Protein AF-V5G809-F1 (afdb_monomer_lite)

Secondary structure (DSSP, 8-state):
-HHHHHHHHHHHHHHHHHHH-TT--HHHHHHHHHHHTT-EESS-TT-HHHHHHHHHHHHHHHHHHHHH-S----SPPSS-----TTTEE--TT-------S-TTTS----HHHHHHHHHHHHGGG-PPPPPP-PPP------PPPPPPP-------------PPPPPPPPPP--

Structure (mmCIF, N/CA/C/O backbone):
data_AF-V5G809-F1
#
_entry.id   AF-V5G809-F1
#
loop_
_atom_site.group_PDB
_atom_site.id
_atom_site.type_symbol
_atom_site.label_atom_id
_atom_site.label_alt_id
_atom_site.label_comp_id
_atom_site.label_asym_id
_atom_site.label_entity_id
_atom_site.label_seq_id
_atom_site.pdbx_PDB_ins_code
_atom_site.Cartn_x
_atom_site.Cartn_y
_atom_site.Cartn_z
_atom_site.occupancy
_atom_site.B_iso_or_equiv
_atom_site.auth_seq_id
_atom_site.auth_comp_id
_atom_site.auth_asym_id
_atom_site.auth_atom_id
_atom_site.pdbx_PDB_model_num
ATOM 1 N N . GLN A 1 1 ? -8.262 -16.517 -0.502 1.00 73.44 1 GLN A N 1
ATOM 2 C CA . GLN A 1 1 ? -7.790 -16.926 0.842 1.00 73.44 1 GLN A CA 1
ATOM 3 C C . GLN A 1 1 ? -6.455 -16.277 1.219 1.00 73.44 1 GLN A C 1
ATOM 5 O O . GLN A 1 1 ? -6.353 -15.780 2.333 1.00 73.44 1 GLN A O 1
ATOM 10 N N . GLU A 1 2 ? -5.450 -16.225 0.334 1.00 89.88 2 GLU A N 1
ATOM 11 C CA . GLU A 1 2 ? -4.134 -15.640 0.668 1.00 89.88 2 GLU A CA 1
ATOM 12 C C . GLU A 1 2 ? -4.178 -14.142 0.996 1.00 89.88 2 GLU A C 1
ATOM 14 O O . GLU A 1 2 ? -3.686 -13.741 2.046 1.00 89.88 2 GLU A O 1
ATOM 19 N N . LEU A 1 3 ? -4.851 -13.320 0.180 1.00 91.38 3 LEU A N 1
ATOM 20 C CA . LEU A 1 3 ? -5.014 -11.884 0.465 1.00 91.38 3 LEU A CA 1
ATOM 21 C C . LEU A 1 3 ? -5.744 -11.620 1.792 1.00 91.38 3 LEU A C 1
ATOM 23 O O . LEU A 1 3 ? -5.458 -10.641 2.474 1.00 91.38 3 LEU A O 1
ATOM 27 N N . THR A 1 4 ? -6.656 -12.507 2.198 1.00 92.56 4 THR A N 1
ATOM 28 C CA . THR A 1 4 ? -7.332 -12.422 3.501 1.00 92.56 4 THR A CA 1
ATOM 29 C C . THR A 1 4 ? -6.348 -12.636 4.650 1.00 92.56 4 THR A C 1
ATOM 31 O O . THR A 1 4 ? -6.369 -11.872 5.611 1.00 92.56 4 THR A O 1
ATOM 34 N N . LYS A 1 5 ? -5.452 -13.627 4.531 1.00 95.94 5 LYS A N 1
ATOM 35 C CA . LYS A 1 5 ? -4.372 -13.852 5.503 1.00 95.94 5 LYS A CA 1
ATOM 36 C C . LYS A 1 5 ? -3.404 -12.670 5.523 1.00 95.94 5 LYS A C 1
ATOM 38 O O . LYS A 1 5 ? -3.110 -12.146 6.589 1.00 95.94 5 LYS A O 1
ATOM 43 N N . ALA A 1 6 ? -2.989 -12.179 4.354 1.00 96.25 6 ALA A N 1
ATOM 44 C CA . ALA A 1 6 ? -2.121 -11.008 4.247 1.00 96.25 6 ALA A CA 1
ATOM 45 C C . ALA A 1 6 ? -2.742 -9.766 4.908 1.00 96.25 6 ALA A C 1
ATOM 47 O O . ALA A 1 6 ? -2.070 -9.069 5.660 1.00 96.25 6 ALA A O 1
ATOM 48 N N . LYS A 1 7 ? -4.046 -9.530 4.707 1.00 94.56 7 LYS A N 1
ATOM 49 C CA . LYS A 1 7 ? -4.794 -8.459 5.379 1.00 94.56 7 LYS A CA 1
ATOM 50 C C . LYS A 1 7 ? -4.749 -8.593 6.905 1.00 94.56 7 LYS A C 1
ATOM 52 O O . LYS A 1 7 ? -4.574 -7.590 7.588 1.00 94.56 7 LYS A O 1
ATOM 57 N N . GLN A 1 8 ? -4.903 -9.807 7.436 1.00 95.81 8 GLN A N 1
ATOM 58 C CA . GLN A 1 8 ? -4.805 -10.066 8.877 1.00 95.81 8 GLN A CA 1
ATOM 59 C C . GLN A 1 8 ? -3.388 -9.804 9.401 1.00 95.81 8 GLN A C 1
ATOM 61 O O . GLN A 1 8 ? -3.242 -9.115 10.404 1.00 95.81 8 GLN A O 1
ATOM 66 N N . CYS A 1 9 ? -2.354 -10.280 8.703 1.00 97.31 9 CYS A N 1
ATOM 67 C CA . CYS A 1 9 ? -0.957 -10.039 9.073 1.00 97.31 9 CYS A CA 1
ATOM 68 C C . CYS A 1 9 ? -0.593 -8.548 9.035 1.00 97.31 9 CYS A C 1
ATOM 70 O O . CYS A 1 9 ? 0.027 -8.043 9.966 1.00 97.31 9 CYS A O 1
ATOM 72 N N . LEU A 1 10 ? -1.012 -7.829 7.989 1.00 96.25 10 LEU A N 1
ATOM 73 C CA . LEU A 1 10 ? -0.812 -6.383 7.886 1.00 96.25 10 LEU A CA 1
ATOM 74 C C . LEU A 1 10 ? -1.496 -5.655 9.042 1.00 96.25 10 LEU A C 1
ATOM 76 O O . LEU A 1 10 ? -0.874 -4.811 9.683 1.00 96.25 10 LEU A O 1
ATOM 80 N N . TRP A 1 11 ? -2.755 -5.993 9.336 1.00 95.19 11 TRP A N 1
ATOM 81 C CA . TRP A 1 11 ? -3.470 -5.361 10.442 1.00 95.19 11 TRP A CA 1
ATOM 82 C C . TRP A 1 11 ? -2.834 -5.671 11.793 1.00 95.19 11 TRP A C 1
ATOM 84 O O . TRP A 1 11 ? -2.717 -4.770 12.608 1.00 95.19 11 TRP A O 1
ATOM 94 N N . PHE A 1 12 ? -2.354 -6.893 12.014 1.00 96.75 12 PHE A N 1
ATOM 95 C CA . PHE A 1 12 ? -1.672 -7.262 13.253 1.00 96.75 12 PHE A CA 1
ATOM 96 C C . PHE A 1 12 ? -0.466 -6.354 13.559 1.00 96.75 12 PHE A C 1
ATOM 98 O O . PHE A 1 12 ? -0.245 -5.989 14.710 1.00 96.75 12 PHE A O 1
ATOM 105 N N . ILE A 1 13 ? 0.281 -5.941 12.529 1.00 94.31 13 ILE A N 1
ATOM 106 C CA . ILE A 1 13 ? 1.407 -5.005 12.670 1.00 94.31 13 ILE A CA 1
ATOM 107 C C . ILE A 1 13 ? 0.912 -3.556 12.794 1.00 94.31 13 ILE A C 1
ATOM 109 O O . ILE A 1 13 ? 1.415 -2.796 13.619 1.00 94.31 13 ILE A O 1
ATOM 113 N N . LEU A 1 14 ? -0.069 -3.160 11.976 1.00 93.75 14 LEU A N 1
ATOM 114 C CA . LEU A 1 14 ? -0.567 -1.782 11.924 1.00 93.75 14 LEU A CA 1
ATOM 115 C C . LEU A 1 14 ? -1.403 -1.391 13.146 1.00 93.75 14 LEU A C 1
ATOM 117 O O . LEU A 1 14 ? -1.376 -0.235 13.547 1.00 93.75 14 LEU A O 1
ATOM 121 N N . GLU A 1 15 ? -2.146 -2.317 13.744 1.00 94.31 15 GLU A N 1
ATOM 122 C CA . GLU A 1 15 ? -3.077 -2.048 14.838 1.00 94.31 15 GLU A CA 1
ATOM 123 C C . GLU A 1 15 ? -2.436 -1.326 16.029 1.00 94.31 15 GLU A C 1
ATOM 125 O O . GLU A 1 15 ? -2.942 -0.262 16.391 1.00 94.31 15 GLU A O 1
ATOM 130 N N . PRO A 1 16 ? -1.335 -1.807 16.641 1.00 93.38 16 PRO A N 1
ATOM 131 C CA . PRO A 1 16 ? -0.708 -1.086 17.745 1.00 93.38 16 PRO A CA 1
ATOM 132 C C . PRO A 1 16 ? -0.172 0.286 17.318 1.00 93.38 16 PRO A C 1
ATOM 134 O O . PRO A 1 16 ? -0.232 1.223 18.110 1.00 93.38 16 PRO A O 1
ATOM 137 N N . LEU A 1 17 ? 0.290 0.429 16.070 1.00 90.69 17 LEU A N 1
ATOM 138 C CA . LEU A 1 17 ? 0.750 1.713 15.539 1.00 90.69 17 LEU A CA 1
ATOM 139 C C . LEU A 1 17 ? -0.417 2.696 15.433 1.00 90.69 17 LEU A C 1
ATOM 141 O O . LEU A 1 17 ? -0.319 3.808 15.921 1.00 90.69 17 LEU A O 1
ATOM 145 N N . VAL A 1 18 ? -1.538 2.274 14.851 1.00 90.62 18 VAL A N 1
ATOM 146 C CA . VAL A 1 18 ? -2.708 3.131 14.608 1.00 90.62 18 VAL A CA 1
ATOM 147 C C . VAL A 1 18 ? -3.476 3.445 15.893 1.00 90.62 18 VAL A C 1
ATOM 149 O O . VAL A 1 18 ? -4.015 4.539 16.029 1.00 90.62 18 VAL A O 1
ATOM 152 N N . THR A 1 19 ? -3.586 2.486 16.815 1.00 87.94 19 THR A N 1
ATOM 153 C CA . THR A 1 19 ? -4.521 2.580 17.953 1.00 87.94 19 THR A CA 1
ATOM 154 C C . THR A 1 19 ? -3.871 2.960 19.276 1.00 87.94 19 THR A C 1
ATOM 156 O O . THR A 1 19 ? -4.581 3.400 20.176 1.00 87.94 19 THR A O 1
ATOM 159 N N . LYS A 1 20 ? -2.553 2.777 19.423 1.00 84.06 20 LYS A N 1
ATOM 160 C CA . LYS A 1 20 ? -1.849 2.968 20.704 1.00 84.06 20 LYS A CA 1
ATOM 161 C C . LYS A 1 20 ? -0.694 3.964 20.632 1.00 84.06 20 LYS A C 1
ATOM 163 O O . LYS A 1 20 ? -0.077 4.220 21.659 1.00 84.06 20 LYS A O 1
ATOM 168 N N . SER A 1 21 ? -0.357 4.475 19.447 1.00 80.06 21 SER A N 1
ATOM 169 C CA . SER A 1 21 ? 0.759 5.404 19.282 1.00 80.06 21 SER A CA 1
ATOM 170 C C . SER A 1 21 ? 0.264 6.836 19.135 1.00 80.06 21 SER A C 1
ATOM 172 O O . SER A 1 21 ? -0.357 7.179 18.132 1.00 80.06 21 SER A O 1
ATOM 174 N N . ASP A 1 22 ? 0.639 7.693 20.082 1.00 81.75 22 ASP A N 1
ATOM 175 C CA . ASP A 1 22 ? 0.421 9.143 19.981 1.00 81.75 22 ASP A CA 1
ATOM 176 C C . ASP A 1 22 ? 1.251 9.784 18.853 1.00 81.75 22 ASP A C 1
ATOM 178 O O . ASP A 1 22 ? 0.979 10.901 18.421 1.00 81.75 22 ASP A O 1
ATOM 182 N N . TYR A 1 23 ? 2.254 9.059 18.348 1.00 82.44 23 TYR A N 1
ATOM 183 C CA . TYR A 1 23 ? 3.116 9.471 17.238 1.00 82.44 23 TYR A CA 1
ATOM 184 C C . TYR A 1 23 ? 2.622 8.973 15.876 1.00 82.44 23 TYR A C 1
ATOM 186 O O . TYR A 1 23 ? 3.300 9.152 14.861 1.00 82.44 23 TYR A O 1
ATOM 194 N N . PHE A 1 24 ? 1.465 8.313 15.825 1.00 89.06 24 PHE A N 1
ATOM 195 C CA . PHE A 1 24 ? 0.887 7.886 14.563 1.00 89.06 24 PHE A CA 1
ATOM 196 C C . PHE A 1 24 ? 0.472 9.092 13.714 1.00 89.06 24 PHE A C 1
ATOM 198 O O . PHE A 1 24 ? -0.384 9.881 14.102 1.00 89.06 24 PHE A O 1
ATOM 205 N N . SER A 1 25 ? 1.031 9.186 12.506 1.00 89.81 25 SER A N 1
ATOM 206 C CA . SER A 1 25 ? 0.644 10.184 11.508 1.00 89.81 25 SER A CA 1
ATOM 207 C C . SER A 1 25 ? 0.007 9.501 10.303 1.00 89.81 25 SER A C 1
ATOM 209 O O . SER A 1 25 ? 0.676 8.807 9.533 1.00 89.81 25 SER A O 1
ATOM 211 N N . TYR A 1 26 ? -1.293 9.723 10.109 1.00 91.06 26 TYR A N 1
ATOM 212 C CA . TYR A 1 26 ? -2.011 9.185 8.955 1.00 91.06 26 TYR A CA 1
ATOM 213 C C . TYR A 1 26 ? -1.393 9.671 7.636 1.00 91.06 26 TYR A C 1
ATOM 215 O O . TYR A 1 26 ? -1.159 8.865 6.734 1.00 91.06 26 TYR A O 1
ATOM 223 N N . GLY A 1 27 ? -1.084 10.970 7.534 1.00 89.50 27 GLY A N 1
ATOM 224 C CA . GLY A 1 27 ? -0.462 11.576 6.355 1.00 89.50 27 GLY A CA 1
ATOM 225 C C . GLY A 1 27 ? 0.878 10.938 5.978 1.00 89.50 27 GLY A C 1
ATOM 226 O O . GLY A 1 27 ? 1.108 10.656 4.797 1.00 89.50 27 GLY A O 1
ATOM 227 N N . PHE A 1 28 ? 1.718 10.628 6.973 1.00 91.19 28 PHE A N 1
ATOM 228 C CA . PHE A 1 28 ? 2.993 9.937 6.765 1.00 91.19 28 PHE A CA 1
ATOM 229 C C . PHE A 1 28 ? 2.791 8.545 6.155 1.00 91.19 28 PHE A C 1
ATOM 231 O O . PHE A 1 28 ? 3.300 8.271 5.068 1.00 91.19 28 PHE A O 1
ATOM 238 N N . TYR A 1 29 ? 2.009 7.675 6.807 1.00 92.56 29 TYR A N 1
ATOM 239 C CA . TYR A 1 29 ? 1.803 6.301 6.329 1.00 92.56 29 TYR A CA 1
ATOM 240 C C . TYR A 1 29 ? 1.092 6.264 4.981 1.00 92.56 29 TYR A C 1
ATOM 242 O O . TYR A 1 29 ? 1.445 5.463 4.115 1.00 92.56 29 TYR A O 1
ATOM 250 N N . LYS A 1 30 ? 0.123 7.159 4.771 1.00 91.69 30 LYS A N 1
ATOM 251 C CA . LYS A 1 30 ? -0.563 7.289 3.491 1.00 91.69 30 LYS A CA 1
ATOM 252 C C . LYS A 1 30 ? 0.424 7.627 2.371 1.00 91.69 30 LYS A C 1
ATOM 254 O O . LYS A 1 30 ? 0.438 6.939 1.354 1.00 91.69 30 LYS A O 1
ATOM 259 N N . THR A 1 31 ? 1.256 8.650 2.563 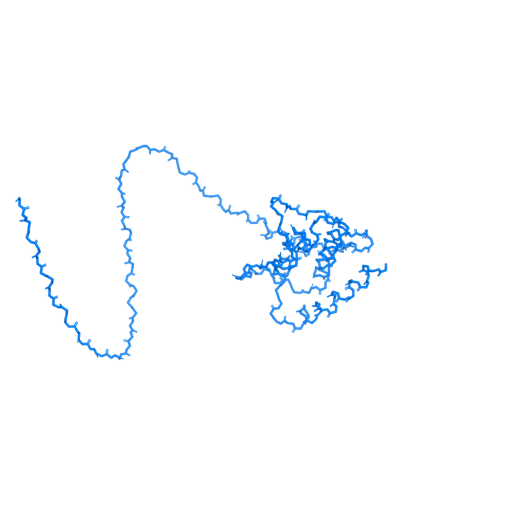1.00 91.94 31 THR A N 1
ATOM 260 C CA . THR A 1 31 ? 2.260 9.070 1.571 1.00 91.94 31 THR A CA 1
ATOM 261 C C . THR A 1 31 ? 3.294 7.975 1.328 1.00 91.94 31 THR A C 1
ATOM 263 O O . THR A 1 31 ? 3.644 7.701 0.181 1.00 91.94 31 THR A O 1
ATOM 266 N N . LEU A 1 32 ? 3.737 7.299 2.391 1.00 94.25 32 LEU A N 1
ATOM 267 C CA . LEU A 1 32 ? 4.675 6.185 2.304 1.00 94.25 32 LEU A CA 1
ATOM 268 C C . LEU A 1 32 ? 4.123 5.060 1.417 1.00 94.25 32 LEU A C 1
ATOM 270 O O . LEU A 1 32 ? 4.788 4.654 0.466 1.00 94.25 32 LEU A O 1
ATOM 274 N N . ILE A 1 33 ? 2.893 4.603 1.676 1.00 95.50 33 ILE A N 1
ATOM 275 C CA . ILE A 1 33 ? 2.254 3.524 0.909 1.00 95.50 33 ILE A CA 1
ATOM 276 C C . ILE A 1 33 ? 1.997 3.953 -0.545 1.00 95.50 33 ILE A C 1
ATOM 278 O O . ILE A 1 33 ? 2.274 3.183 -1.467 1.00 95.50 33 ILE A O 1
ATOM 282 N N . GLU A 1 34 ? 1.523 5.186 -0.774 1.00 93.00 34 GLU A N 1
ATOM 283 C CA . GLU A 1 34 ? 1.329 5.735 -2.127 1.00 93.00 34 GLU A CA 1
ATOM 284 C C . GLU A 1 34 ? 2.645 5.737 -2.921 1.00 93.00 34 GLU A C 1
ATOM 286 O O . GLU A 1 34 ? 2.667 5.344 -4.087 1.00 93.00 34 GLU A O 1
ATOM 291 N N . ARG A 1 35 ? 3.763 6.111 -2.287 1.00 94.62 35 ARG A N 1
ATOM 292 C CA . ARG A 1 35 ? 5.086 6.085 -2.922 1.00 94.62 35 ARG A CA 1
ATOM 293 C C . ARG A 1 35 ? 5.578 4.665 -3.173 1.00 94.62 35 ARG A C 1
ATOM 295 O O . ARG A 1 35 ? 6.046 4.398 -4.278 1.00 94.62 35 ARG A O 1
ATOM 302 N N . MET A 1 36 ? 5.446 3.748 -2.211 1.00 97.12 36 MET A N 1
ATOM 303 C CA . MET A 1 36 ? 5.818 2.333 -2.385 1.00 97.12 36 MET A CA 1
ATOM 304 C C . MET A 1 36 ? 5.115 1.709 -3.596 1.00 97.12 36 MET A C 1
ATOM 306 O O . MET A 1 36 ? 5.739 0.980 -4.360 1.00 97.12 36 MET A O 1
ATOM 310 N N . LYS A 1 37 ? 3.845 2.057 -3.838 1.00 97.06 37 LYS A N 1
ATOM 311 C CA . LYS A 1 37 ? 3.062 1.537 -4.971 1.00 97.06 37 LYS A CA 1
ATOM 312 C C . LYS A 1 37 ? 3.596 1.953 -6.353 1.00 97.06 37 LYS A C 1
ATOM 314 O O . LYS A 1 37 ? 3.298 1.293 -7.349 1.00 97.06 37 LYS A O 1
ATOM 319 N N . ASN A 1 38 ? 4.409 3.008 -6.426 1.00 96.94 38 ASN A N 1
ATOM 320 C CA . ASN A 1 38 ? 5.090 3.427 -7.656 1.00 96.94 38 ASN A CA 1
ATOM 321 C C . ASN A 1 38 ? 6.410 2.676 -7.904 1.00 96.94 38 ASN A C 1
ATOM 323 O O . ASN A 1 38 ? 7.098 2.958 -8.879 1.00 96.94 38 ASN A O 1
ATOM 327 N N . HIS A 1 39 ? 6.780 1.714 -7.060 1.00 97.88 39 HIS A N 1
ATOM 328 C CA . HIS A 1 39 ? 8.015 0.943 -7.197 1.00 97.88 39 HIS A CA 1
ATOM 329 C C . HIS A 1 39 ? 7.733 -0.485 -7.671 1.00 97.88 39 HIS A C 1
ATOM 331 O O . HIS A 1 39 ? 6.604 -0.977 -7.587 1.00 97.88 39 HIS A O 1
ATOM 337 N N . LYS A 1 40 ? 8.784 -1.140 -8.156 1.00 98.25 40 LYS A N 1
ATOM 338 C CA . LYS A 1 40 ? 8.840 -2.584 -8.395 1.00 98.25 40 LYS A CA 1
ATOM 339 C C . LYS A 1 40 ? 9.552 -3.285 -7.243 1.00 98.25 40 LYS A C 1
ATOM 341 O O . LYS A 1 40 ? 10.200 -2.633 -6.424 1.00 98.25 40 LYS A O 1
ATOM 346 N N . ASP A 1 41 ? 9.463 -4.607 -7.196 1.00 98.38 41 ASP A N 1
ATOM 347 C CA . ASP A 1 41 ? 10.324 -5.416 -6.332 1.00 98.38 41 ASP A CA 1
ATOM 348 C C . ASP A 1 41 ? 11.804 -5.181 -6.683 1.00 98.38 41 ASP A C 1
ATOM 350 O O . ASP A 1 41 ? 12.169 -5.152 -7.859 1.00 98.38 41 ASP A O 1
ATOM 354 N N . ALA A 1 42 ? 12.659 -4.966 -5.679 1.00 98.12 42 ALA A N 1
ATOM 355 C CA . ALA A 1 42 ? 14.082 -4.701 -5.920 1.00 98.12 42 ALA A CA 1
ATOM 356 C C . ALA A 1 42 ? 14.875 -5.935 -6.366 1.00 98.12 42 ALA A C 1
ATOM 358 O O . ALA A 1 42 ? 15.877 -5.791 -7.062 1.00 98.12 42 ALA A O 1
ATOM 359 N N . VAL A 1 43 ? 14.451 -7.136 -5.968 1.00 97.69 43 VAL A N 1
ATOM 360 C CA . VAL A 1 43 ? 15.180 -8.382 -6.243 1.00 97.69 43 VAL A CA 1
ATOM 361 C C . VAL A 1 43 ? 14.784 -8.946 -7.606 1.00 97.69 43 VAL A C 1
ATOM 363 O O . VAL A 1 43 ? 15.623 -9.475 -8.331 1.00 97.69 43 VAL A O 1
ATOM 366 N N . ARG A 1 44 ? 13.500 -8.843 -7.960 1.00 97.62 44 ARG A N 1
ATOM 367 C CA . ARG A 1 44 ? 12.909 -9.350 -9.204 1.00 97.62 44 ARG A CA 1
ATOM 368 C C . ARG A 1 44 ? 12.013 -8.293 -9.866 1.00 97.62 44 ARG A C 1
ATOM 370 O O . ARG A 1 44 ? 10.804 -8.500 -9.980 1.00 97.62 44 ARG A O 1
ATOM 377 N N . PRO A 1 45 ? 12.584 -7.171 -10.340 1.00 97.12 45 PRO A N 1
ATOM 378 C CA . PRO A 1 45 ? 11.812 -6.078 -10.937 1.00 97.12 45 PRO A CA 1
ATOM 379 C C . PRO A 1 45 ? 11.109 -6.458 -12.251 1.00 97.12 45 PRO A C 1
ATOM 381 O O . PRO A 1 45 ? 10.100 -5.841 -12.605 1.00 97.12 45 PRO A O 1
ATOM 384 N N . ASP A 1 46 ? 11.604 -7.473 -12.958 1.00 97.50 46 ASP A N 1
ATOM 385 C CA . ASP A 1 46 ? 11.057 -7.927 -14.245 1.00 97.50 46 ASP A CA 1
ATOM 386 C C . ASP A 1 46 ? 9.978 -9.017 -14.105 1.00 97.50 46 ASP A C 1
ATOM 388 O O . ASP A 1 46 ? 9.380 -9.429 -15.095 1.00 97.50 46 ASP A O 1
ATOM 392 N N . ASP A 1 47 ? 9.694 -9.482 -12.882 1.00 98.19 47 ASP A N 1
ATOM 393 C CA . ASP A 1 47 ? 8.634 -10.458 -12.618 1.00 98.19 47 ASP A CA 1
ATOM 394 C C . ASP A 1 47 ? 7.311 -9.743 -12.305 1.00 98.19 47 ASP A C 1
ATOM 396 O O . ASP A 1 47 ? 7.038 -9.310 -11.178 1.00 98.19 47 ASP A O 1
ATOM 400 N N . ASP A 1 48 ? 6.458 -9.626 -13.320 1.00 96.81 48 ASP A N 1
ATOM 401 C CA . ASP A 1 48 ? 5.154 -8.975 -13.198 1.00 96.81 48 ASP A CA 1
ATOM 402 C C . ASP A 1 48 ? 4.257 -9.618 -12.132 1.00 96.81 48 ASP A C 1
ATOM 404 O O . ASP A 1 48 ? 3.523 -8.912 -11.440 1.00 96.81 48 ASP A O 1
ATOM 408 N N . CYS A 1 49 ? 4.333 -10.938 -11.927 1.00 97.19 49 CYS A N 1
ATOM 409 C CA . CYS A 1 49 ? 3.518 -11.624 -10.923 1.00 97.19 49 CYS A CA 1
ATOM 410 C C . CYS A 1 49 ? 3.854 -11.136 -9.507 1.00 97.19 49 CYS A C 1
ATOM 412 O O . CYS A 1 49 ? 2.961 -10.946 -8.675 1.00 97.19 49 CYS A O 1
ATOM 414 N N . ILE A 1 50 ? 5.133 -10.888 -9.230 1.00 97.56 50 ILE A N 1
ATOM 415 C CA . ILE A 1 50 ? 5.586 -10.352 -7.942 1.00 97.56 50 ILE A CA 1
ATOM 416 C C . ILE A 1 50 ? 5.170 -8.898 -7.791 1.00 97.56 50 ILE A C 1
ATOM 418 O O . ILE A 1 50 ? 4.633 -8.525 -6.747 1.00 97.56 50 ILE A O 1
ATOM 422 N N . ASN A 1 51 ? 5.349 -8.097 -8.837 1.00 98.06 51 ASN A N 1
ATOM 423 C CA . ASN A 1 51 ? 4.955 -6.693 -8.818 1.00 98.06 51 ASN A CA 1
ATOM 424 C C . ASN A 1 51 ? 3.443 -6.528 -8.593 1.00 98.06 51 ASN A C 1
ATOM 426 O O . ASN A 1 51 ? 3.030 -5.711 -7.772 1.00 98.06 51 ASN A O 1
ATOM 430 N N . TYR A 1 52 ? 2.603 -7.369 -9.208 1.00 97.44 52 TYR A N 1
ATOM 431 C CA . TYR A 1 52 ? 1.162 -7.369 -8.941 1.00 97.44 52 TYR A CA 1
ATOM 432 C C . TYR A 1 52 ? 0.837 -7.687 -7.479 1.00 97.44 52 TYR A C 1
ATOM 434 O O . TYR A 1 52 ? -0.029 -7.037 -6.892 1.00 97.44 52 TYR A O 1
ATOM 442 N N . LYS A 1 53 ? 1.548 -8.637 -6.858 1.00 97.06 53 LYS A N 1
ATOM 443 C CA . LYS A 1 53 ? 1.385 -8.936 -5.425 1.00 97.06 53 LYS A CA 1
ATOM 444 C C . LYS A 1 53 ? 1.810 -7.753 -4.553 1.00 97.06 53 LYS A C 1
ATOM 446 O O . LYS A 1 53 ? 1.100 -7.423 -3.604 1.00 97.06 53 LYS A O 1
ATOM 451 N N . LEU A 1 54 ? 2.920 -7.094 -4.887 1.00 97.81 54 LEU A N 1
ATOM 452 C CA . LEU A 1 54 ? 3.411 -5.902 -4.191 1.00 97.81 54 LEU A CA 1
ATOM 453 C C . LEU A 1 54 ? 2.385 -4.762 -4.238 1.00 97.81 54 LEU A C 1
ATOM 455 O O . LEU A 1 54 ? 2.031 -4.189 -3.205 1.00 97.81 54 LEU A O 1
ATOM 459 N N . TRP A 1 55 ? 1.860 -4.458 -5.426 1.00 98.00 55 TRP A N 1
ATOM 460 C CA . TRP A 1 55 ? 0.871 -3.398 -5.603 1.00 98.00 55 TRP A CA 1
ATOM 461 C C . TRP A 1 55 ? -0.465 -3.737 -4.933 1.00 98.00 55 TRP A C 1
ATOM 463 O O . TRP A 1 55 ? -1.058 -2.866 -4.297 1.00 98.00 55 TRP A O 1
ATOM 473 N N . ALA A 1 56 ? -0.898 -5.002 -4.968 1.00 97.31 56 ALA A N 1
ATOM 474 C CA . ALA A 1 56 ? -2.070 -5.462 -4.223 1.00 97.31 56 ALA A CA 1
ATOM 475 C C . ALA A 1 56 ? -1.888 -5.316 -2.699 1.00 97.31 56 ALA A C 1
ATOM 477 O O . ALA A 1 56 ? -2.812 -4.901 -2.000 1.00 97.31 56 ALA A O 1
ATOM 478 N N . LEU A 1 57 ? -0.697 -5.591 -2.155 1.00 97.44 57 LEU A N 1
ATOM 479 C CA . LEU A 1 57 ? -0.414 -5.352 -0.734 1.00 97.44 57 LEU A CA 1
ATOM 480 C C . LEU A 1 57 ? -0.482 -3.861 -0.375 1.00 97.44 57 LEU A C 1
ATOM 482 O O . LEU A 1 57 ? -1.018 -3.523 0.682 1.00 97.44 57 LEU A O 1
ATOM 486 N N . CYS A 1 58 ? -0.013 -2.973 -1.257 1.00 97.56 58 CYS A N 1
ATOM 487 C CA . CYS A 1 58 ? -0.143 -1.525 -1.067 1.00 97.56 58 CYS A CA 1
ATOM 488 C C . CYS A 1 58 ? -1.618 -1.090 -1.040 1.00 97.56 58 CYS A C 1
ATOM 490 O O . CYS A 1 58 ? -2.009 -0.285 -0.191 1.00 97.56 58 CYS A O 1
ATOM 492 N N . ASP A 1 59 ? -2.456 -1.656 -1.912 1.00 96.69 59 ASP A N 1
ATOM 493 C CA . ASP A 1 59 ? -3.900 -1.393 -1.91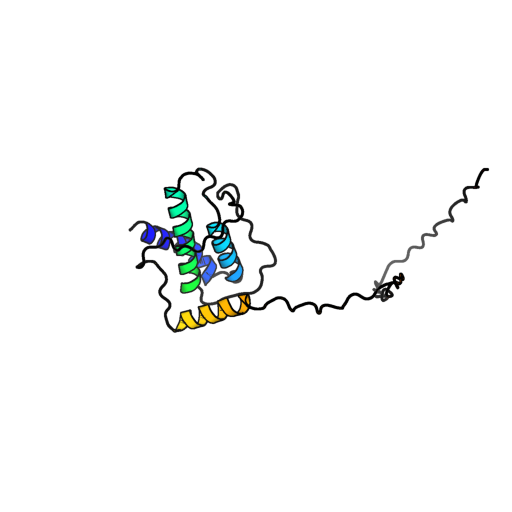9 1.00 96.69 59 ASP A CA 1
ATOM 494 C C . ASP A 1 59 ? -4.583 -1.896 -0.639 1.00 96.69 59 ASP A C 1
ATOM 496 O O . ASP A 1 59 ? -5.392 -1.179 -0.045 1.00 96.69 59 ASP A O 1
ATOM 500 N N . LEU A 1 60 ? -4.227 -3.098 -0.165 1.00 96.19 60 LEU A N 1
ATOM 501 C CA . LEU A 1 60 ? -4.740 -3.635 1.102 1.00 96.19 60 LEU A CA 1
ATOM 502 C C . LEU A 1 60 ? -4.359 -2.743 2.282 1.00 96.19 60 LEU A C 1
ATOM 504 O O . LEU A 1 60 ? -5.216 -2.429 3.110 1.00 96.19 60 LEU A O 1
ATOM 508 N N . ALA A 1 61 ? -3.092 -2.335 2.361 1.00 96.50 61 ALA A N 1
ATOM 509 C CA . ALA A 1 61 ? -2.592 -1.470 3.422 1.00 96.50 61 ALA A CA 1
ATOM 510 C C . ALA A 1 61 ? -3.288 -0.101 3.399 1.00 96.50 61 ALA A C 1
ATOM 512 O O . ALA A 1 61 ? -3.736 0.375 4.441 1.00 96.50 61 ALA A O 1
ATOM 513 N N . SER A 1 62 ? -3.469 0.481 2.210 1.00 95.06 62 SER A N 1
ATOM 514 C CA . SER A 1 62 ? -4.192 1.745 2.023 1.00 95.06 62 SER A CA 1
ATOM 515 C C . SER A 1 62 ? -5.640 1.644 2.506 1.00 95.06 62 SER A C 1
ATOM 517 O O . SER A 1 62 ? -6.115 2.508 3.242 1.00 95.06 62 SER A O 1
ATOM 519 N N . GLY A 1 63 ? -6.338 0.562 2.145 1.00 93.81 63 GLY A N 1
ATOM 520 C CA . GLY A 1 63 ? -7.706 0.309 2.595 1.00 93.81 63 GLY A CA 1
ATOM 521 C C . GLY A 1 63 ? -7.810 0.089 4.107 1.00 93.81 63 GLY A C 1
ATOM 522 O O . GLY A 1 63 ? -8.738 0.595 4.738 1.00 93.81 63 GLY A O 1
ATOM 523 N N . LEU A 1 64 ? -6.863 -0.634 4.713 1.00 94.25 64 LEU A N 1
ATOM 524 C CA . LEU A 1 64 ? -6.802 -0.819 6.168 1.00 94.25 64 LEU A CA 1
ATOM 525 C C . LEU A 1 64 ? -6.589 0.511 6.892 1.00 94.25 64 LEU A C 1
ATOM 527 O O . LEU A 1 64 ? -7.337 0.813 7.818 1.00 94.25 64 LEU A O 1
ATOM 531 N N . LEU A 1 65 ? -5.630 1.316 6.433 1.00 93.06 65 LEU A N 1
ATOM 532 C CA . LEU A 1 65 ? -5.334 2.627 7.003 1.00 93.06 65 LEU A CA 1
ATOM 533 C C . LEU A 1 65 ? -6.574 3.531 6.949 1.00 93.06 65 LEU A C 1
ATOM 535 O O . LEU A 1 65 ? -7.002 4.068 7.962 1.00 93.06 65 LEU A O 1
ATOM 539 N N . LEU A 1 66 ? -7.230 3.611 5.791 1.00 90.50 66 LEU A N 1
ATOM 540 C CA . LEU A 1 66 ? -8.440 4.414 5.614 1.00 90.50 66 LEU A CA 1
ATOM 541 C C . LEU A 1 66 ? -9.641 3.914 6.434 1.00 90.50 66 LEU A C 1
ATOM 543 O O . LEU A 1 66 ? -10.501 4.697 6.811 1.00 90.50 66 LEU A O 1
ATOM 547 N N . THR A 1 67 ? -9.777 2.610 6.668 1.00 89.69 67 THR A N 1
ATOM 548 C CA . THR A 1 67 ? -10.985 2.065 7.323 1.00 89.69 67 THR A CA 1
ATOM 549 C C . THR A 1 67 ? -10.859 1.923 8.825 1.00 89.69 67 THR A C 1
ATOM 551 O O . THR A 1 67 ? -11.876 1.851 9.515 1.00 89.69 67 THR A O 1
ATOM 554 N N . ARG A 1 68 ? -9.632 1.812 9.332 1.00 89.75 68 ARG A N 1
ATOM 555 C CA . ARG A 1 68 ? -9.371 1.500 10.737 1.00 89.75 68 ARG A CA 1
ATOM 556 C C . ARG A 1 68 ? -8.775 2.662 11.515 1.00 89.75 68 ARG A C 1
ATOM 558 O O . ARG A 1 68 ? -8.823 2.631 12.741 1.00 89.75 68 ARG A O 1
ATOM 565 N N . THR A 1 69 ? -8.262 3.688 10.841 1.00 88.81 69 THR A N 1
ATOM 566 C CA . THR A 1 69 ? -7.862 4.928 11.501 1.00 88.81 69 THR A CA 1
ATOM 567 C C . THR A 1 69 ? -9.095 5.740 11.897 1.00 88.81 69 THR A C 1
ATOM 569 O O . THR A 1 69 ? -9.995 5.991 11.094 1.00 88.81 69 THR A O 1
ATOM 572 N N . THR A 1 70 ? -9.124 6.171 13.155 1.00 83.75 70 THR A N 1
ATOM 573 C CA . THR A 1 70 ? -10.151 7.067 13.704 1.00 83.75 70 THR A CA 1
ATOM 574 C C . THR A 1 70 ? -9.703 8.529 13.695 1.00 83.75 70 THR A C 1
ATOM 576 O O . THR A 1 70 ? -10.535 9.412 13.507 1.00 83.75 70 THR A O 1
ATOM 579 N N . ASN A 1 71 ? -8.394 8.777 13.824 1.00 81.31 71 ASN A N 1
ATOM 580 C CA . ASN A 1 71 ? -7.786 10.106 13.857 1.00 81.31 71 ASN A CA 1
ATOM 581 C C . ASN A 1 71 ? -6.918 10.344 12.615 1.00 81.31 71 ASN A C 1
ATOM 583 O O . ASN A 1 71 ? -5.864 9.732 12.448 1.00 81.31 71 ASN A O 1
ATOM 587 N N . TYR A 1 72 ? -7.357 11.252 11.748 1.00 83.31 72 TYR A N 1
ATOM 588 C CA . TYR A 1 72 ? -6.660 11.593 10.510 1.00 83.31 72 TYR A CA 1
ATOM 589 C C . TYR A 1 72 ? -5.767 12.808 10.738 1.00 83.31 72 TYR A C 1
ATOM 591 O O . TYR A 1 72 ? -6.153 13.931 10.419 1.00 83.31 72 TYR A O 1
ATOM 599 N N . ASP A 1 73 ? -4.580 12.592 11.307 1.00 82.81 73 ASP A N 1
ATOM 600 C CA . ASP A 1 73 ? -3.566 13.644 11.319 1.00 82.81 73 ASP A CA 1
ATOM 601 C C . ASP A 1 73 ? -3.021 13.848 9.899 1.00 82.81 73 ASP A C 1
ATOM 603 O O . ASP A 1 73 ? -2.328 12.98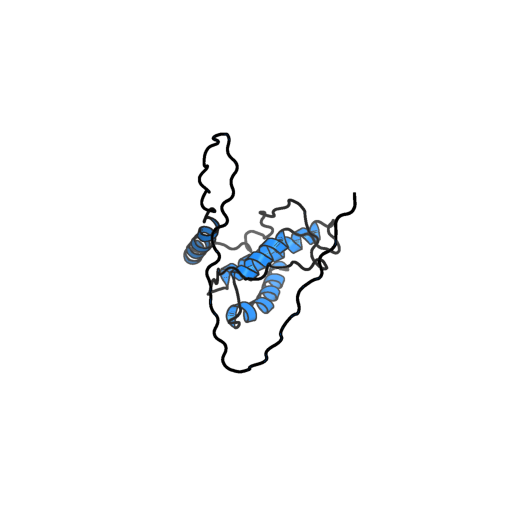9 9.341 1.00 82.81 73 ASP A O 1
ATOM 607 N N . LEU A 1 74 ? -3.409 14.976 9.305 1.00 74.69 74 LEU A N 1
ATOM 608 C CA . LEU A 1 74 ? -3.050 15.397 7.953 1.00 74.69 74 LEU A CA 1
ATOM 609 C C . LEU A 1 74 ? -1.891 16.388 7.931 1.00 74.69 74 LEU A C 1
ATOM 611 O O . LEU A 1 74 ? -1.565 16.895 6.860 1.00 74.69 74 LEU A O 1
ATOM 615 N N . LYS A 1 75 ? -1.300 16.705 9.089 1.00 72.38 75 LYS A N 1
ATOM 616 C CA . LYS A 1 75 ? -0.148 17.601 9.134 1.00 72.38 75 LYS A CA 1
ATOM 617 C C . LYS A 1 75 ? 0.974 17.037 8.273 1.00 72.38 75 LYS A C 1
ATOM 619 O O . LYS A 1 75 ? 1.253 15.835 8.306 1.00 72.38 75 LYS A O 1
ATOM 624 N N . ASP A 1 76 ? 1.617 17.930 7.530 1.00 64.12 76 ASP A N 1
ATOM 625 C CA . ASP A 1 76 ? 2.808 17.588 6.772 1.00 64.12 76 ASP A CA 1
ATOM 626 C C . ASP A 1 76 ? 3.866 17.061 7.736 1.00 64.12 76 ASP A C 1
ATOM 628 O O . ASP A 1 76 ? 4.271 17.729 8.693 1.00 64.12 76 ASP A O 1
ATOM 632 N N . PHE A 1 77 ? 4.280 15.819 7.502 1.00 70.81 77 PHE A N 1
ATOM 633 C CA . PHE A 1 77 ? 5.349 15.226 8.277 1.00 70.81 77 PHE A CA 1
ATOM 634 C C . PHE A 1 77 ? 6.659 15.903 7.847 1.00 70.81 77 PHE A C 1
ATOM 636 O O . PHE A 1 77 ? 6.944 15.951 6.650 1.00 70.81 77 PHE A O 1
ATOM 643 N N . PRO A 1 78 ? 7.473 16.429 8.781 1.00 67.19 78 PRO A N 1
ATOM 644 C CA . PRO A 1 78 ? 8.625 17.273 8.445 1.00 67.19 78 PRO A CA 1
ATOM 645 C C . PRO A 1 78 ? 9.722 16.525 7.677 1.00 67.19 78 PRO A C 1
ATOM 647 O O . PRO A 1 78 ? 10.634 17.140 7.133 1.00 67.19 78 PRO A O 1
ATOM 650 N N . THR A 1 79 ? 9.666 15.193 7.656 1.00 74.00 79 THR A N 1
ATOM 651 C CA . THR A 1 79 ? 10.624 14.340 6.958 1.00 74.00 79 THR A CA 1
ATOM 652 C C . THR A 1 79 ? 9.970 13.644 5.781 1.00 74.00 79 THR A C 1
ATOM 654 O O . THR A 1 79 ? 8.938 12.986 5.913 1.00 74.00 79 THR A O 1
ATOM 657 N N . ASP A 1 80 ? 10.640 13.740 4.639 1.00 77.25 80 ASP A N 1
ATOM 658 C CA . ASP A 1 80 ? 10.236 13.079 3.412 1.00 77.25 80 ASP A CA 1
ATOM 659 C C . ASP A 1 80 ? 10.327 11.550 3.576 1.00 77.25 80 ASP A C 1
ATOM 661 O O . ASP A 1 80 ? 11.351 11.005 4.005 1.00 77.25 80 ASP A O 1
ATOM 665 N N . THR A 1 81 ? 9.250 10.835 3.253 1.00 84.31 81 THR A N 1
ATOM 666 C CA . THR A 1 81 ? 9.177 9.373 3.398 1.00 84.31 81 THR A CA 1
ATOM 667 C C . THR A 1 81 ? 10.155 8.705 2.428 1.00 84.31 81 THR A C 1
ATOM 669 O O . THR A 1 81 ? 9.912 8.671 1.216 1.00 84.31 81 THR A O 1
ATOM 672 N N . ARG A 1 82 ? 11.265 8.162 2.939 1.00 91.31 82 ARG A N 1
ATOM 673 C CA . ARG A 1 82 ? 12.254 7.438 2.126 1.00 91.31 82 ARG A CA 1
ATOM 674 C C . ARG A 1 82 ? 11.825 5.990 1.912 1.00 91.31 82 ARG A C 1
ATOM 676 O O . ARG A 1 82 ? 11.557 5.275 2.874 1.00 91.31 82 ARG A O 1
ATOM 683 N N . ILE A 1 83 ? 11.809 5.554 0.654 1.00 95.06 83 ILE A N 1
ATOM 684 C CA . ILE A 1 83 ? 11.542 4.158 0.301 1.00 95.06 83 ILE A CA 1
ATOM 685 C C . ILE A 1 83 ? 12.859 3.368 0.362 1.00 95.06 83 ILE A C 1
ATOM 687 O O . ILE A 1 83 ? 13.826 3.777 -0.285 1.00 95.06 83 ILE A O 1
ATOM 691 N N . PRO A 1 84 ? 12.939 2.258 1.119 1.00 95.94 84 PRO A N 1
ATOM 692 C CA . PRO A 1 84 ? 14.157 1.458 1.187 1.00 95.94 84 PRO A CA 1
ATOM 693 C C . PRO A 1 84 ? 14.472 0.785 -0.157 1.00 95.94 84 PRO A C 1
ATOM 695 O O . PRO A 1 84 ? 13.759 -0.118 -0.598 1.00 95.94 84 PRO A O 1
ATOM 698 N N . THR A 1 85 ? 15.581 1.177 -0.782 1.00 96.56 85 THR A N 1
ATOM 699 C CA . THR A 1 85 ? 15.999 0.681 -2.107 1.00 96.56 85 THR A CA 1
ATOM 700 C C . THR A 1 85 ? 16.410 -0.791 -2.116 1.00 96.56 85 THR A C 1
ATOM 702 O O . THR A 1 85 ? 16.450 -1.409 -3.172 1.00 96.56 85 THR A O 1
ATOM 705 N N . MET A 1 86 ? 16.662 -1.383 -0.942 1.00 97.44 86 MET A N 1
ATOM 706 C CA . MET A 1 86 ? 16.927 -2.821 -0.812 1.00 97.44 86 MET A CA 1
ATOM 707 C C . MET A 1 86 ? 15.699 -3.692 -1.111 1.00 97.44 86 MET A C 1
ATOM 709 O O . MET A 1 86 ? 15.858 -4.865 -1.431 1.00 97.44 86 MET A O 1
ATOM 713 N N . TYR A 1 87 ? 14.487 -3.140 -0.995 1.00 97.25 87 TYR A N 1
ATOM 714 C CA . TYR A 1 87 ? 13.235 -3.879 -1.206 1.00 97.25 87 TYR A CA 1
ATOM 715 C C . TYR A 1 87 ? 12.420 -3.334 -2.381 1.00 97.25 87 TYR A C 1
ATOM 717 O O . TYR A 1 87 ? 11.637 -4.068 -2.978 1.00 97.25 87 TYR A O 1
ATOM 725 N N . PHE A 1 88 ? 12.626 -2.065 -2.739 1.00 98.06 88 PHE A N 1
ATOM 726 C CA . PHE A 1 88 ? 11.867 -1.377 -3.775 1.00 98.06 88 PHE A CA 1
ATOM 727 C C . PHE A 1 88 ? 12.788 -0.775 -4.836 1.00 98.06 88 PHE A C 1
ATOM 729 O O . PHE A 1 88 ? 13.624 0.075 -4.530 1.00 98.06 88 PHE A O 1
ATOM 736 N N . SER A 1 89 ? 12.583 -1.165 -6.091 1.00 97.75 89 SER A N 1
ATOM 737 C CA . SER A 1 89 ? 13.242 -0.551 -7.242 1.00 97.75 89 SER A CA 1
ATOM 738 C C . SER A 1 89 ? 12.418 0.639 -7.753 1.00 97.75 89 SER A C 1
ATOM 740 O O . SER A 1 89 ? 11.218 0.476 -8.016 1.00 97.75 89 SER A O 1
ATOM 742 N N . PRO A 1 90 ? 13.003 1.845 -7.866 1.00 95.69 90 PRO A N 1
ATOM 743 C CA . PRO A 1 90 ? 12.295 3.022 -8.354 1.00 95.69 90 PRO A CA 1
ATOM 744 C C . PRO A 1 90 ? 11.914 2.879 -9.830 1.00 95.69 90 PRO A C 1
ATOM 746 O O . PRO A 1 90 ? 12.651 2.308 -10.630 1.00 95.69 90 PRO A O 1
ATOM 749 N N . GLN A 1 91 ? 10.764 3.443 -10.196 1.00 94.00 91 GLN A N 1
ATOM 750 C CA . GLN A 1 91 ? 10.323 3.546 -11.586 1.00 94.00 91 GLN A CA 1
ATOM 751 C C . GLN A 1 91 ? 10.235 5.020 -11.972 1.00 94.00 91 GLN A C 1
ATOM 753 O O . GLN A 1 91 ? 9.470 5.780 -11.376 1.00 94.00 91 GLN A O 1
ATOM 758 N N . HIS A 1 92 ? 11.031 5.427 -12.959 1.00 89.75 92 HIS A N 1
ATOM 759 C CA . HIS A 1 92 ? 10.990 6.785 -13.496 1.00 89.75 92 HIS A CA 1
ATOM 760 C C . HIS A 1 92 ? 9.669 7.013 -14.240 1.00 89.75 92 HIS A C 1
ATOM 762 O O . HIS A 1 92 ? 9.202 6.132 -14.959 1.00 89.75 92 HIS A O 1
ATOM 768 N N . ASP A 1 93 ? 9.055 8.177 -14.022 1.00 89.12 93 ASP A N 1
ATOM 769 C CA . ASP A 1 93 ? 7.837 8.637 -14.707 1.00 89.12 93 ASP A CA 1
ATOM 770 C C . ASP A 1 93 ? 6.609 7.713 -14.590 1.00 89.12 93 ASP A C 1
ATOM 772 O O . ASP A 1 93 ? 5.650 7.818 -15.357 1.00 89.12 93 ASP A O 1
ATOM 776 N N . PHE A 1 94 ? 6.594 6.826 -13.591 1.00 92.38 94 PHE A N 1
ATOM 777 C CA . PHE A 1 94 ? 5.482 5.915 -13.343 1.00 92.38 94 PHE A CA 1
ATOM 778 C C . PHE A 1 94 ? 4.606 6.388 -12.181 1.00 92.38 94 PHE A C 1
ATOM 780 O O . PHE A 1 94 ? 5.068 6.573 -11.054 1.00 92.38 94 PHE A O 1
ATOM 787 N N . VAL A 1 95 ? 3.305 6.521 -12.448 1.00 94.19 95 VAL A N 1
ATOM 788 C CA . VAL A 1 95 ? 2.285 6.808 -11.433 1.00 94.19 95 VAL A CA 1
ATOM 789 C C . VAL A 1 95 ? 1.242 5.699 -11.450 1.00 94.19 95 VAL A C 1
ATOM 791 O O . VAL A 1 95 ? 0.467 5.557 -12.398 1.00 94.19 95 VAL A O 1
ATOM 794 N N . ASN A 1 96 ? 1.204 4.909 -10.381 1.00 94.69 96 ASN A N 1
ATOM 795 C CA . ASN A 1 96 ? 0.337 3.749 -10.285 1.00 94.69 96 ASN A CA 1
ATOM 796 C C . ASN A 1 96 ? -1.056 4.105 -9.748 1.00 94.69 96 ASN A C 1
ATOM 798 O O . ASN A 1 96 ? -1.300 4.124 -8.540 1.00 94.69 96 ASN A O 1
ATOM 802 N N . THR A 1 97 ? -1.997 4.340 -10.659 1.00 94.25 97 THR A N 1
ATOM 803 C CA . THR A 1 97 ? -3.401 4.644 -10.330 1.00 94.25 97 THR A CA 1
ATOM 804 C C . THR A 1 97 ? -4.327 3.427 -10.375 1.00 94.25 97 THR A C 1
ATOM 806 O O . THR A 1 97 ? -5.504 3.539 -10.036 1.00 94.25 97 THR A O 1
ATOM 809 N N . ARG A 1 98 ? -3.825 2.256 -10.784 1.00 95.19 98 ARG A N 1
ATOM 810 C CA . ARG A 1 98 ? -4.636 1.038 -10.942 1.00 95.19 98 ARG A CA 1
ATOM 811 C C . ARG A 1 98 ? -4.942 0.396 -9.593 1.00 95.19 98 ARG A C 1
ATOM 813 O O . ARG A 1 98 ? -4.164 0.532 -8.655 1.00 95.19 98 ARG A O 1
ATOM 820 N N . VAL A 1 99 ? -6.052 -0.331 -9.506 1.00 95.06 99 VAL A N 1
ATOM 821 C CA . VAL A 1 99 ? -6.416 -1.130 -8.327 1.00 95.06 99 VAL A CA 1
ATOM 822 C C . VAL A 1 99 ? -6.162 -2.602 -8.635 1.00 95.06 99 VAL A C 1
ATOM 824 O O . VAL A 1 99 ? -6.648 -3.114 -9.639 1.00 95.06 99 VAL A O 1
ATOM 827 N N . PHE A 1 100 ? -5.408 -3.273 -7.768 1.00 95.88 100 PHE A N 1
ATOM 828 C CA . PHE A 1 100 ? -4.973 -4.666 -7.927 1.00 95.88 100 PHE A CA 1
ATOM 829 C C . PHE A 1 100 ? -5.695 -5.626 -6.978 1.00 95.88 100 PHE A C 1
ATOM 831 O O . PHE A 1 100 ? -5.333 -6.797 -6.870 1.00 95.88 100 PHE A O 1
ATOM 838 N N . LEU A 1 101 ? -6.724 -5.142 -6.280 1.00 95.31 101 LEU A N 1
ATOM 839 C CA . LEU A 1 101 ? -7.574 -5.970 -5.433 1.00 95.31 101 LEU A CA 1
ATOM 840 C C . LEU A 1 101 ? -8.813 -6.460 -6.171 1.00 95.31 101 LEU A C 1
ATOM 842 O O . LEU A 1 101 ? -9.404 -5.699 -6.942 1.00 95.31 101 LEU A O 1
ATOM 846 N N . PRO A 1 102 ? -9.267 -7.689 -5.879 1.00 93.00 102 PRO A N 1
ATOM 847 C CA . PRO A 1 102 ? -10.569 -8.140 -6.335 1.00 93.00 102 PRO A CA 1
ATOM 848 C C . PRO A 1 102 ? -11.679 -7.303 -5.664 1.00 93.00 102 PRO A C 1
ATOM 850 O O . PRO A 1 102 ? -11.478 -6.833 -4.534 1.00 93.00 102 PRO A O 1
ATOM 853 N N . PRO A 1 103 ? -12.833 -7.092 -6.324 1.00 90.25 103 PRO A N 1
ATOM 854 C CA . PRO A 1 103 ? -13.888 -6.184 -5.856 1.00 90.25 103 PRO A CA 1
ATOM 855 C C . PRO A 1 103 ? -14.354 -6.423 -4.414 1.00 90.25 103 PRO A C 1
ATOM 857 O O . PRO A 1 103 ? -14.703 -5.478 -3.712 1.00 90.25 103 PRO A O 1
ATOM 860 N N . GLU A 1 104 ? -14.316 -7.668 -3.943 1.00 88.81 104 GLU A N 1
ATOM 861 C CA . GLU A 1 104 ? -14.749 -8.067 -2.600 1.00 88.81 104 GLU A CA 1
ATOM 862 C C . GLU A 1 104 ? -13.782 -7.598 -1.503 1.00 88.81 104 GLU A C 1
ATOM 864 O O . GLU A 1 104 ? -14.158 -7.484 -0.335 1.00 88.81 104 GLU A O 1
ATOM 869 N N . LEU A 1 105 ? -12.518 -7.355 -1.862 1.00 89.25 105 LEU A N 1
ATOM 870 C CA . LEU A 1 105 ? -11.482 -6.854 -0.956 1.00 89.25 105 LEU A CA 1
ATOM 871 C C . LEU A 1 105 ? -11.195 -5.369 -1.154 1.00 89.25 105 LEU A C 1
ATOM 873 O O . LEU A 1 105 ? -10.511 -4.774 -0.316 1.00 89.25 105 LEU A O 1
ATOM 877 N N . GLN A 1 106 ? -11.715 -4.777 -2.229 1.00 89.12 106 GLN A N 1
ATOM 878 C CA . GLN A 1 106 ? -11.689 -3.339 -2.405 1.00 89.12 106 GLN A CA 1
ATOM 879 C C . GLN A 1 106 ? -12.508 -2.667 -1.311 1.00 89.12 106 GLN A C 1
ATOM 881 O O . GLN A 1 106 ? -13.545 -3.152 -0.851 1.00 89.12 106 GLN A O 1
ATOM 886 N N . TYR A 1 107 ? -12.012 -1.520 -0.875 1.00 80.69 107 TYR A N 1
ATOM 887 C CA . TYR A 1 107 ? -12.728 -0.715 0.083 1.00 80.69 107 TYR A CA 1
ATOM 888 C C . TYR A 1 107 ? -14.002 -0.144 -0.554 1.00 80.69 107 TYR A C 1
ATOM 890 O O . TYR A 1 107 ? -13.933 0.574 -1.549 1.00 80.69 107 TYR A O 1
ATOM 898 N N . GLN A 1 108 ? -15.154 -0.438 0.052 1.00 74.88 108 GLN A N 1
ATOM 899 C CA . GLN A 1 108 ? -16.438 0.124 -0.352 1.00 74.88 108 GLN A CA 1
ATOM 900 C C . GLN A 1 108 ? -16.774 1.329 0.534 1.00 74.88 108 GLN A C 1
ATOM 902 O O . GLN A 1 108 ? -16.983 1.151 1.742 1.00 74.88 108 GLN A O 1
ATOM 907 N N . PRO A 1 109 ? -16.828 2.554 -0.022 1.00 66.25 109 PRO A N 1
ATOM 908 C CA . PRO A 1 109 ? -17.131 3.734 0.759 1.00 66.25 109 PRO A CA 1
ATOM 909 C C . PRO A 1 109 ? -18.534 3.679 1.353 1.00 66.25 109 PRO A C 1
ATOM 911 O O . PRO A 1 109 ? -19.536 3.735 0.647 1.00 66.25 109 PRO A O 1
ATOM 914 N N . ASN A 1 110 ? -18.613 3.611 2.683 1.00 71.81 110 ASN A N 1
ATOM 915 C CA . ASN A 1 110 ? -19.859 3.903 3.384 1.00 71.81 110 ASN A CA 1
ATOM 916 C C . ASN A 1 110 ? -20.056 5.432 3.467 1.00 71.81 110 ASN A C 1
ATOM 918 O O . ASN A 1 110 ? -19.107 6.202 3.315 1.00 71.81 110 ASN A O 1
ATOM 922 N N . LYS A 1 111 ? -21.286 5.894 3.733 1.00 67.31 111 LYS A N 1
ATOM 923 C CA . LYS A 1 111 ? -21.613 7.336 3.755 1.00 67.31 111 LYS A CA 1
ATOM 924 C C . LYS A 1 111 ? -20.689 8.154 4.671 1.00 67.31 111 LYS A C 1
ATOM 926 O O . LYS A 1 111 ? -20.284 9.247 4.294 1.00 67.31 111 LYS A O 1
ATOM 931 N N . LYS A 1 112 ? -20.330 7.620 5.847 1.00 67.75 112 LYS A N 1
ATOM 932 C CA . LYS A 1 112 ? -19.478 8.308 6.834 1.00 67.75 112 LYS A CA 1
ATOM 933 C C . LYS A 1 112 ? -18.059 8.492 6.306 1.00 67.75 112 LYS A C 1
ATOM 935 O O . LYS A 1 112 ? -17.530 9.595 6.316 1.00 67.75 112 LYS A O 1
ATOM 940 N N . THR A 1 113 ? -17.467 7.433 5.780 1.00 70.75 113 THR A N 1
ATOM 941 C CA . THR A 1 113 ? -16.099 7.485 5.279 1.00 70.75 113 THR A CA 1
ATOM 942 C C . THR A 1 113 ? -16.009 8.142 3.899 1.00 70.75 113 THR A C 1
ATOM 944 O O . THR A 1 113 ? -14.964 8.678 3.558 1.00 70.75 113 THR A O 1
ATOM 947 N N . SER A 1 114 ? -17.086 8.178 3.107 1.00 71.38 114 SER A N 1
ATOM 948 C CA . SER A 1 114 ? -17.136 8.986 1.879 1.00 71.38 114 SER A CA 1
ATOM 949 C C . SER A 1 114 ? -16.973 10.478 2.188 1.00 71.38 114 SER A C 1
ATOM 951 O O . SER A 1 114 ? -16.272 11.182 1.463 1.00 71.38 114 SER A O 1
ATOM 953 N N . ILE A 1 115 ? -17.564 10.947 3.294 1.00 72.00 115 ILE A N 1
ATOM 954 C CA . ILE A 1 115 ? -17.362 12.312 3.797 1.00 72.00 115 ILE A CA 1
ATOM 955 C C . ILE A 1 115 ? -15.900 12.494 4.219 1.00 72.00 115 ILE A C 1
ATOM 957 O O . ILE A 1 115 ? -15.253 13.434 3.762 1.00 72.00 115 ILE A O 1
ATOM 961 N N . THR A 1 116 ? -15.335 11.561 4.991 1.00 74.38 116 THR A N 1
ATOM 962 C CA . THR A 1 116 ? -13.909 11.589 5.361 1.00 74.38 116 THR A CA 1
ATOM 963 C C . THR A 1 116 ? -13.001 11.672 4.132 1.00 74.38 116 THR A C 1
ATOM 965 O O . THR A 1 116 ? -12.116 12.515 4.081 1.00 74.38 116 THR A O 1
ATOM 968 N N . LEU A 1 117 ? -13.249 10.866 3.098 1.00 75.06 117 LEU A N 1
ATOM 969 C CA . LEU A 1 117 ? -12.455 10.866 1.869 1.00 75.06 117 LEU A CA 1
ATOM 970 C C . LEU A 1 117 ? -12.547 12.201 1.118 1.00 75.06 117 LEU A C 1
ATOM 972 O O . LEU A 1 117 ? -11.546 12.688 0.597 1.00 75.06 117 LEU A O 1
ATOM 976 N N . SER A 1 118 ? -13.736 12.811 1.084 1.00 75.06 118 SER A N 1
ATOM 977 C CA . SER A 1 118 ? -13.919 14.137 0.487 1.00 75.06 118 SER A CA 1
ATOM 978 C C . SER A 1 118 ? -13.145 15.226 1.239 1.00 75.06 118 SER A C 1
ATOM 980 O O . SER A 1 118 ? -12.511 16.065 0.600 1.00 75.06 118 SER A O 1
ATOM 982 N N . MET A 1 119 ? -13.097 15.164 2.574 1.00 73.31 119 MET A N 1
ATOM 983 C CA . MET A 1 119 ? -12.277 16.059 3.397 1.00 73.31 119 MET A CA 1
ATOM 984 C C . MET A 1 119 ? -10.780 15.850 3.126 1.00 73.31 119 MET A C 1
ATOM 986 O O . MET A 1 119 ? -10.079 16.807 2.814 1.00 73.31 119 MET A O 1
ATOM 990 N N . LEU A 1 120 ? -10.316 14.595 3.123 1.00 75.12 120 LEU A N 1
ATOM 991 C CA . LEU A 1 120 ? -8.923 14.225 2.836 1.00 75.12 120 LEU A CA 1
ATOM 992 C C . LEU A 1 120 ? -8.448 14.684 1.445 1.00 75.12 120 LEU A C 1
ATOM 994 O O . LEU A 1 120 ? -7.288 15.051 1.269 1.00 75.12 120 LEU A O 1
ATOM 998 N N . ASN A 1 121 ? -9.330 14.654 0.444 1.00 71.69 121 ASN A N 1
ATOM 999 C CA . ASN A 1 121 ? -9.003 15.062 -0.924 1.00 71.69 121 ASN A CA 1
ATOM 1000 C C . ASN A 1 121 ? -9.068 16.583 -1.138 1.00 71.69 121 ASN A C 1
ATOM 1002 O O . ASN A 1 121 ? -8.444 17.084 -2.074 1.00 71.69 121 ASN A O 1
ATOM 1006 N N . SER A 1 122 ? -9.792 17.319 -0.292 1.00 63.59 122 SER A N 1
ATOM 1007 C CA . SER A 1 122 ? -9.964 18.770 -0.434 1.00 63.59 122 SER A CA 1
ATOM 1008 C C . SER A 1 122 ? -8.681 19.541 -0.105 1.00 63.59 122 SER A C 1
ATOM 1010 O O . SER A 1 122 ? -8.372 20.527 -0.773 1.00 63.59 122 SER A O 1
ATOM 1012 N N . ASP A 1 123 ? -7.870 19.058 0.842 1.00 57.97 123 ASP A N 1
ATOM 1013 C CA . ASP A 1 123 ? -6.572 19.673 1.153 1.00 57.97 123 ASP A CA 1
ATOM 1014 C C . ASP A 1 123 ? -5.520 19.467 0.046 1.00 57.97 123 ASP A C 1
ATOM 1016 O O . ASP A 1 123 ? -4.669 20.334 -0.143 1.00 57.97 123 ASP A O 1
ATOM 1020 N N . LYS A 1 124 ? -5.638 18.418 -0.790 1.00 57.22 124 LYS A N 1
ATOM 1021 C CA . LYS A 1 124 ? -4.791 18.250 -1.992 1.00 57.22 124 LYS A CA 1
ATOM 1022 C C . LYS A 1 124 ? -5.059 19.308 -3.078 1.00 57.22 124 LYS A C 1
ATOM 1024 O O . LYS A 1 124 ? -4.218 19.496 -3.952 1.00 57.22 124 LYS A O 1
ATOM 1029 N N . GLN A 1 125 ? -6.215 19.986 -3.061 1.00 50.75 125 GLN A N 1
ATOM 1030 C CA . GLN A 1 125 ? -6.617 20.951 -4.099 1.00 50.75 125 GLN A CA 1
ATOM 1031 C C . GLN A 1 125 ? -6.295 22.417 -3.777 1.00 50.75 125 GLN A C 1
ATOM 1033 O O . GLN A 1 125 ? -6.616 23.295 -4.585 1.00 50.75 125 GLN A O 1
ATOM 1038 N N . LYS A 1 126 ? -5.621 22.722 -2.658 1.00 47.41 126 LYS A N 1
ATOM 1039 C CA . LYS A 1 126 ? -5.050 24.062 -2.443 1.00 47.41 126 LYS A CA 1
ATOM 1040 C C . LYS A 1 126 ? -3.916 24.292 -3.449 1.00 47.41 126 LYS A C 1
ATOM 1042 O O . LYS A 1 126 ? -2.749 24.036 -3.174 1.00 47.41 126 LYS A O 1
ATOM 1047 N N . LYS A 1 127 ? -4.282 24.767 -4.646 1.00 41.62 127 LYS A N 1
ATOM 1048 C CA . LYS A 1 127 ? -3.355 25.262 -5.670 1.00 41.62 127 LYS A CA 1
ATOM 1049 C C . LYS A 1 127 ? -2.382 26.267 -5.032 1.00 41.62 127 LYS A C 1
ATOM 1051 O O . LYS A 1 127 ? -2.838 27.117 -4.259 1.00 41.62 127 LYS A O 1
ATOM 1056 N N . PRO A 1 128 ? -1.084 26.253 -5.386 1.00 44.69 128 PRO A N 1
ATOM 1057 C CA . PRO A 1 128 ? -0.214 27.378 -5.073 1.00 44.69 128 PRO A CA 1
ATOM 1058 C C . PRO A 1 128 ? -0.832 28.648 -5.673 1.00 44.69 128 PRO A C 1
ATOM 1060 O O . PRO A 1 128 ? -1.273 28.650 -6.826 1.00 44.69 128 PRO A O 1
ATOM 1063 N N . LYS A 1 129 ? -0.920 29.716 -4.870 1.00 42.09 129 LYS A N 1
ATOM 1064 C CA . LYS A 1 129 ? -1.410 31.022 -5.330 1.00 42.09 129 LYS A CA 1
ATOM 1065 C C . LYS A 1 129 ? -0.621 31.431 -6.585 1.00 42.09 129 LYS A C 1
ATOM 1067 O O . LYS A 1 129 ? 0.610 31.361 -6.551 1.00 42.09 129 LYS A O 1
ATOM 1072 N N . PRO A 1 130 ? -1.279 31.867 -7.673 1.00 36.78 130 PRO A N 1
ATOM 1073 C CA . PRO A 1 130 ? -0.566 32.374 -8.834 1.00 36.78 130 PRO A CA 1
ATOM 1074 C C . PRO A 1 130 ? 0.222 33.622 -8.420 1.00 36.78 130 PRO A C 1
ATOM 1076 O O . PRO A 1 130 ? -0.349 34.573 -7.881 1.00 36.78 130 PRO A O 1
ATOM 1079 N N . LYS A 1 131 ? 1.539 33.618 -8.655 1.00 45.97 131 LYS A N 1
ATOM 1080 C CA . LYS A 1 131 ? 2.323 34.857 -8.670 1.00 45.97 131 LYS A CA 1
ATOM 1081 C C . LYS A 1 131 ? 1.763 35.719 -9.804 1.00 45.97 131 LYS A C 1
ATOM 1083 O O . LYS A 1 131 ? 1.595 35.226 -10.919 1.00 45.97 131 LYS A O 1
ATOM 1088 N N . LYS A 1 132 ? 1.412 36.972 -9.500 1.00 37.12 132 LYS A N 1
ATOM 1089 C CA . LYS A 1 132 ? 0.982 37.950 -10.507 1.00 37.12 132 LYS A CA 1
ATOM 1090 C C . LYS A 1 132 ? 2.069 38.067 -11.590 1.00 37.12 132 LYS A C 1
ATOM 1092 O O . LYS A 1 132 ? 3.240 38.145 -11.225 1.00 37.12 132 LYS A O 1
ATOM 1097 N N . PRO A 1 133 ? 1.712 38.092 -12.882 1.00 38.62 133 PRO A N 1
ATOM 1098 C CA . PRO A 1 133 ? 2.650 38.469 -13.926 1.00 38.62 133 PRO A CA 1
ATOM 1099 C C . PRO A 1 133 ? 2.803 39.994 -13.902 1.00 38.62 133 PRO A C 1
ATOM 1101 O O . PRO A 1 133 ? 1.854 40.715 -14.205 1.00 38.62 133 PRO A O 1
ATOM 1104 N N . GLU A 1 134 ? 3.974 40.487 -13.506 1.00 36.53 134 GLU A N 1
ATOM 1105 C CA . GLU A 1 134 ? 4.360 41.874 -13.773 1.00 36.53 134 GLU A CA 1
ATOM 1106 C C . GLU A 1 134 ? 5.000 41.935 -15.160 1.00 36.53 134 GLU A C 1
ATOM 1108 O O . GLU A 1 134 ? 5.874 41.141 -15.511 1.00 36.53 134 GLU A O 1
ATOM 1113 N N . GLY A 1 135 ? 4.432 42.813 -15.986 1.00 33.69 135 GLY A N 1
ATOM 1114 C CA . GLY A 1 135 ? 4.731 42.945 -17.400 1.00 33.69 135 GLY A CA 1
ATOM 1115 C C . GLY A 1 135 ? 6.140 43.459 -17.670 1.00 33.69 135 GLY A C 1
ATOM 1116 O O . GLY A 1 135 ? 6.728 44.209 -16.898 1.00 33.69 135 GLY A O 1
ATOM 1117 N N . CYS A 1 136 ? 6.647 43.054 -18.828 1.00 34.00 136 CYS A N 1
ATOM 1118 C CA . CYS A 1 136 ? 7.891 43.526 -19.407 1.00 34.00 136 CYS A CA 1
ATOM 1119 C C . CYS A 1 136 ? 7.810 45.031 -19.731 1.00 34.00 136 CYS A C 1
ATOM 1121 O O . CYS A 1 136 ? 6.918 45.457 -20.464 1.00 34.00 136 CYS A O 1
ATOM 1123 N N . GLY A 1 137 ? 8.783 45.805 -19.249 1.00 36.44 137 GLY A N 1
ATOM 1124 C CA . GLY A 1 137 ? 9.108 47.165 -19.685 1.00 36.44 137 GLY A CA 1
ATOM 1125 C C . GLY A 1 137 ? 10.636 47.349 -19.643 1.00 36.44 137 GLY A C 1
ATOM 1126 O O . GLY A 1 137 ? 11.259 46.799 -18.735 1.00 36.44 137 GLY A O 1
ATOM 1127 N N . PRO A 1 138 ? 11.268 48.008 -20.633 1.00 46.88 138 PRO A N 1
ATOM 1128 C CA . PRO A 1 138 ? 12.708 47.907 -20.862 1.00 46.88 138 PRO A CA 1
ATOM 1129 C C . PRO A 1 138 ? 13.509 49.025 -20.169 1.00 46.88 138 PRO A C 1
ATOM 1131 O O . PRO A 1 138 ? 13.001 50.125 -19.984 1.00 46.88 138 PRO A O 1
ATOM 1134 N N . LEU A 1 139 ? 14.794 48.736 -19.926 1.00 41.38 139 LEU A N 1
ATOM 1135 C CA . LEU A 1 139 ? 15.875 49.616 -19.443 1.00 41.38 139 LEU A CA 1
ATOM 1136 C C . LEU A 1 139 ? 15.864 50.005 -17.952 1.00 41.38 139 LEU A C 1
ATOM 1138 O O . LEU A 1 139 ? 14.941 50.642 -17.462 1.00 41.38 139 LEU A O 1
ATOM 1142 N N . GLY A 1 140 ? 16.998 49.741 -17.291 1.00 37.22 140 GLY A N 1
ATOM 1143 C CA . GLY A 1 14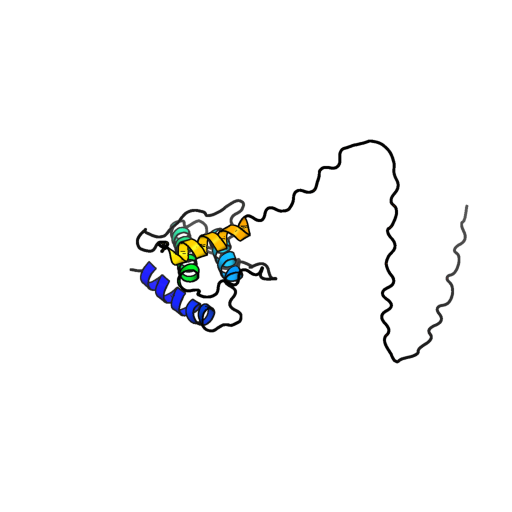0 ? 17.402 50.406 -16.049 1.00 37.22 140 GLY A CA 1
ATOM 1144 C C . GLY A 1 140 ? 17.876 49.443 -14.968 1.00 37.22 140 GLY A C 1
ATOM 1145 O O . GLY A 1 140 ? 17.075 48.864 -14.245 1.00 37.22 140 GLY A O 1
ATOM 1146 N N . THR A 1 141 ? 19.190 49.273 -14.864 1.00 45.50 141 THR A N 1
ATOM 1147 C CA . THR A 1 141 ? 19.869 48.788 -13.659 1.00 45.50 141 THR A CA 1
ATOM 1148 C C . THR A 1 141 ? 19.544 49.703 -12.478 1.00 45.50 141 THR A C 1
ATOM 1150 O O . THR A 1 141 ? 19.583 50.914 -12.657 1.00 45.50 141 THR A O 1
ATOM 1153 N N . ASP A 1 142 ? 19.216 49.141 -11.312 1.00 43.59 142 ASP A N 1
ATOM 1154 C CA . ASP A 1 142 ? 19.883 49.449 -10.035 1.00 43.59 142 ASP A CA 1
ATOM 1155 C C . ASP A 1 142 ? 19.254 48.643 -8.888 1.00 43.59 142 ASP A C 1
ATOM 1157 O O . ASP A 1 142 ? 18.056 48.689 -8.610 1.00 43.59 142 ASP A O 1
ATOM 1161 N N . VAL A 1 143 ? 20.104 47.849 -8.238 1.00 46.28 143 VAL A N 1
ATOM 1162 C CA . VAL A 1 143 ? 19.806 47.055 -7.045 1.00 46.28 143 VAL A CA 1
ATOM 1163 C C . VAL A 1 143 ? 19.930 47.976 -5.834 1.00 46.28 143 VAL A C 1
ATOM 1165 O O . VAL A 1 143 ? 21.023 48.465 -5.558 1.00 46.28 143 VAL A O 1
ATOM 1168 N N . GLN A 1 144 ? 18.850 48.184 -5.079 1.00 45.78 144 GLN A N 1
ATOM 1169 C CA . GLN A 1 144 ? 18.953 48.719 -3.718 1.00 45.78 144 GLN A CA 1
ATOM 1170 C C . GLN A 1 144 ? 18.999 47.560 -2.710 1.00 45.78 144 GLN A C 1
ATOM 1172 O O . GLN A 1 144 ? 18.075 46.744 -2.695 1.00 45.78 144 GLN A O 1
ATOM 1177 N N . PRO A 1 145 ? 20.039 47.454 -1.861 1.00 46.44 145 PRO A N 1
ATOM 1178 C CA . PRO A 1 145 ? 20.032 46.517 -0.747 1.00 46.44 145 PRO A CA 1
ATOM 1179 C C . PRO A 1 145 ? 19.071 47.035 0.328 1.00 46.44 145 PRO A C 1
ATOM 1181 O O . PRO A 1 145 ? 19.269 48.118 0.871 1.00 46.44 145 PRO A O 1
ATOM 1184 N N . SER A 1 146 ? 18.026 46.272 0.642 1.00 49.22 146 SER A N 1
ATOM 1185 C CA . SER A 1 146 ? 17.172 46.550 1.799 1.00 49.22 146 SER A CA 1
ATOM 1186 C C . SER A 1 146 ? 17.938 46.274 3.097 1.00 49.22 146 SER A C 1
ATOM 1188 O O . SER A 1 146 ? 18.504 45.193 3.267 1.00 49.22 146 SER A O 1
ATOM 1190 N N . GLU A 1 147 ? 17.946 47.273 3.977 1.00 47.09 147 GLU A N 1
ATOM 1191 C CA . GLU A 1 147 ? 18.667 47.340 5.249 1.00 47.09 147 GLU A CA 1
ATOM 1192 C C . GLU A 1 147 ? 18.347 46.157 6.180 1.00 47.09 147 GLU A C 1
ATOM 1194 O O . GLU A 1 147 ? 17.187 45.809 6.414 1.00 47.09 147 GLU A O 1
ATOM 1199 N N . ALA A 1 148 ? 19.395 45.531 6.724 1.00 47.59 148 ALA A N 1
ATOM 1200 C CA . ALA A 1 148 ? 19.279 44.485 7.733 1.00 47.59 148 ALA A CA 1
ATOM 1201 C C . ALA A 1 148 ? 18.926 45.114 9.090 1.00 47.59 148 ALA A C 1
ATOM 1203 O O . ALA A 1 148 ? 19.619 46.008 9.567 1.00 47.59 148 ALA A O 1
ATOM 1204 N N . SER A 1 149 ? 17.836 44.659 9.708 1.00 53.44 149 SER A N 1
ATOM 1205 C CA . SER A 1 149 ? 17.394 45.148 11.016 1.00 53.44 149 SER A CA 1
ATOM 1206 C C . SER A 1 149 ? 18.262 44.589 12.150 1.00 53.44 149 SER A C 1
ATOM 1208 O O . SER A 1 149 ? 18.408 43.374 12.285 1.00 53.44 149 SER A O 1
ATOM 1210 N N . ASP A 1 150 ? 18.789 45.486 12.986 1.00 47.19 150 ASP A N 1
ATOM 1211 C CA . ASP A 1 150 ? 19.557 45.199 14.201 1.00 47.19 150 ASP A CA 1
ATOM 1212 C C . ASP A 1 150 ? 18.716 44.470 15.265 1.00 47.19 150 ASP A C 1
ATOM 1214 O O . ASP A 1 150 ? 18.064 45.083 16.114 1.00 47.19 150 ASP A O 1
ATOM 1218 N N . THR A 1 151 ? 18.760 43.139 15.290 1.00 51.16 151 THR A N 1
ATOM 1219 C CA . THR A 1 151 ? 18.368 42.381 16.487 1.00 51.16 151 THR A CA 1
ATOM 1220 C C . THR A 1 151 ? 19.543 42.295 17.455 1.00 51.16 151 THR A C 1
ATOM 1222 O O . THR A 1 151 ? 20.378 41.396 17.379 1.00 51.16 151 THR A O 1
ATOM 1225 N N . LYS A 1 152 ? 19.594 43.248 18.389 1.00 45.34 152 LYS A N 1
ATOM 1226 C CA . LYS A 1 152 ? 20.526 43.284 19.521 1.00 45.34 152 LYS A CA 1
ATOM 1227 C C . LYS A 1 152 ? 20.150 42.202 20.543 1.00 45.34 152 LYS A C 1
ATOM 1229 O O . LYS A 1 152 ? 19.216 42.374 21.322 1.00 45.34 152 LYS A O 1
ATOM 1234 N N . ILE A 1 153 ? 20.860 41.074 20.531 1.00 54.25 153 ILE A N 1
ATOM 1235 C CA . ILE A 1 153 ? 20.734 40.019 21.548 1.00 54.25 153 ILE A CA 1
ATOM 1236 C C . ILE A 1 153 ? 21.643 40.391 22.726 1.00 54.25 153 ILE A C 1
ATOM 1238 O O . ILE A 1 153 ? 22.862 40.435 22.588 1.00 54.25 153 ILE A O 1
ATOM 1242 N N . GLN A 1 154 ? 21.052 40.693 23.882 1.00 37.56 154 GLN A N 1
ATOM 1243 C CA . GLN A 1 154 ? 21.774 41.018 25.113 1.00 37.56 154 GLN A CA 1
ATOM 1244 C C . GLN A 1 154 ? 22.065 39.719 25.889 1.00 37.56 154 GLN A C 1
ATOM 1246 O O . GLN A 1 154 ? 21.137 39.085 26.388 1.00 37.56 154 GLN A O 1
ATOM 1251 N N . LEU A 1 155 ? 23.337 39.324 26.004 1.00 45.56 155 LEU A N 1
ATOM 1252 C CA . LEU A 1 155 ? 23.789 38.240 26.887 1.00 45.56 155 LEU A CA 1
ATOM 1253 C C . LEU A 1 155 ? 24.551 38.841 28.085 1.00 45.56 155 LEU A C 1
ATOM 1255 O O . LEU A 1 155 ? 25.459 39.643 27.865 1.00 45.56 155 LEU A O 1
ATOM 1259 N N . PRO A 1 156 ? 24.197 38.511 29.342 1.00 37.00 156 PRO A N 1
ATOM 1260 C CA . PRO A 1 156 ? 24.895 39.018 30.517 1.00 37.00 156 PRO A CA 1
ATOM 1261 C C . PRO A 1 156 ? 26.076 38.119 30.916 1.00 37.00 156 PRO A C 1
ATOM 1263 O O . PRO A 1 156 ? 25.886 36.933 31.169 1.00 37.00 156 PRO A O 1
ATOM 1266 N N . GLY A 1 157 ? 27.259 38.729 31.060 1.00 43.78 157 GLY A N 1
ATOM 1267 C CA . GLY A 1 157 ? 28.396 38.183 31.811 1.00 43.78 157 GLY A CA 1
ATOM 1268 C C . GLY A 1 157 ? 29.442 37.422 30.994 1.00 43.78 157 GLY A C 1
ATOM 1269 O O . GLY A 1 157 ? 29.418 36.200 30.969 1.00 43.78 157 GLY A O 1
ATOM 1270 N N . LEU A 1 158 ? 30.380 38.141 30.376 1.00 43.31 158 LEU A N 1
ATOM 1271 C CA . LEU A 1 158 ? 31.822 38.049 30.652 1.00 43.31 158 LEU A CA 1
ATOM 1272 C C . LEU A 1 158 ? 32.555 39.038 29.735 1.00 43.31 158 LEU A C 1
ATOM 1274 O O . LEU A 1 158 ? 32.336 39.075 28.527 1.00 43.31 158 LEU A O 1
ATOM 1278 N N . GLU A 1 159 ? 33.380 39.863 30.360 1.00 41.75 159 GLU A N 1
ATOM 1279 C CA . GLU A 1 159 ? 34.341 40.774 29.750 1.00 41.75 159 GLU A CA 1
ATOM 1280 C C . GLU A 1 159 ? 35.482 39.965 29.121 1.00 41.75 159 GLU A C 1
ATOM 1282 O O . GLU A 1 159 ? 35.937 39.008 29.739 1.00 41.75 159 GLU A O 1
ATOM 1287 N N . GLU A 1 160 ? 35.957 40.365 27.939 1.00 43.41 160 GLU A N 1
ATOM 1288 C CA . GLU A 1 160 ? 37.378 40.300 27.574 1.00 43.41 160 GLU A CA 1
ATOM 1289 C C . GLU A 1 160 ? 37.621 41.160 26.321 1.00 43.41 160 GLU A C 1
ATOM 1291 O O . GLU A 1 160 ? 37.070 40.920 25.245 1.00 43.41 160 GLU A O 1
ATOM 1296 N N . GLU A 1 161 ? 38.411 42.221 26.503 1.00 44.38 161 GLU A N 1
ATOM 1297 C CA . GLU A 1 161 ? 38.985 43.038 25.437 1.00 44.38 161 GLU A CA 1
ATOM 1298 C C . GLU A 1 161 ? 39.950 42.193 24.601 1.00 44.38 161 GLU A C 1
ATOM 1300 O O . GLU A 1 161 ? 40.870 41.583 25.146 1.00 44.38 161 GLU A O 1
ATOM 1305 N N . VAL A 1 162 ? 39.808 42.220 23.274 1.00 42.81 162 VAL A N 1
ATOM 1306 C CA . VAL A 1 162 ? 40.899 41.844 22.369 1.00 42.81 162 VAL A CA 1
ATOM 1307 C C . VAL A 1 162 ? 40.970 42.875 21.246 1.00 42.81 162 VAL A C 1
ATOM 1309 O O . VAL A 1 162 ? 40.136 42.912 20.344 1.00 42.81 162 VAL A O 1
ATOM 1312 N N . ASP A 1 163 ? 41.966 43.743 21.375 1.00 41.34 163 ASP A N 1
ATOM 1313 C CA . ASP A 1 163 ? 42.397 44.773 20.433 1.00 41.34 163 ASP A CA 1
ATOM 1314 C C . ASP A 1 163 ? 43.069 44.102 19.213 1.00 41.34 163 ASP A C 1
ATOM 1316 O O . ASP A 1 163 ? 44.043 43.360 19.369 1.00 41.34 163 ASP A O 1
ATOM 1320 N N . GLU A 1 164 ? 42.542 44.307 17.999 1.00 46.50 164 GLU A N 1
ATOM 1321 C CA . GLU A 1 164 ? 43.110 43.753 16.758 1.00 46.50 164 GLU A CA 1
ATOM 1322 C C . GLU A 1 164 ? 43.895 44.845 15.991 1.00 46.50 164 GLU A C 1
ATOM 1324 O O . GLU A 1 164 ? 43.333 45.892 15.654 1.00 46.50 164 GLU A O 1
ATOM 1329 N N . PRO A 1 165 ? 45.198 44.647 15.694 1.00 45.84 165 PRO A N 1
ATOM 1330 C CA . PRO A 1 165 ? 46.053 45.693 15.133 1.00 45.84 165 PRO A CA 1
ATOM 1331 C C . PRO A 1 165 ? 45.885 45.870 13.606 1.00 45.84 165 PRO A C 1
ATOM 1333 O O . PRO A 1 165 ? 45.565 44.920 12.889 1.00 45.84 165 PRO A O 1
ATOM 1336 N N . PRO A 1 166 ? 46.165 47.071 13.054 1.00 48.50 166 PRO A N 1
ATOM 1337 C CA . PRO A 1 166 ? 45.815 47.412 11.675 1.00 48.50 166 PRO A CA 1
ATOM 1338 C C . PRO A 1 166 ? 46.722 46.776 10.605 1.00 48.50 166 PRO A C 1
ATOM 1340 O O . PRO A 1 166 ? 47.947 46.696 10.733 1.00 48.50 166 PRO A O 1
ATOM 1343 N N . ALA A 1 167 ? 46.096 46.392 9.487 1.00 51.91 167 ALA A N 1
ATOM 1344 C CA . ALA A 1 167 ? 46.717 45.748 8.331 1.00 51.91 167 ALA A CA 1
ATOM 1345 C C . ALA A 1 167 ? 47.677 46.663 7.535 1.00 51.91 167 ALA A C 1
ATOM 1347 O O . ALA A 1 167 ? 47.432 47.852 7.315 1.00 51.91 167 ALA A O 1
ATOM 1348 N N . LYS A 1 168 ? 48.781 46.072 7.055 1.00 48.69 168 LYS A N 1
ATOM 1349 C CA . LYS A 1 168 ? 49.851 46.725 6.280 1.00 48.69 168 LYS A CA 1
ATOM 1350 C C . LYS A 1 168 ? 49.435 46.956 4.819 1.00 48.69 168 LYS A C 1
ATOM 1352 O O . LYS A 1 168 ? 48.987 46.037 4.143 1.00 48.69 168 LYS A O 1
ATOM 1357 N N . ARG A 1 169 ? 49.655 48.179 4.320 1.00 49.03 169 ARG A N 1
ATOM 1358 C CA . ARG A 1 169 ? 49.444 48.587 2.918 1.00 49.03 169 ARG A CA 1
ATOM 1359 C C . ARG A 1 169 ? 50.484 47.941 1.992 1.00 49.03 169 ARG A C 1
ATOM 1361 O O . ARG A 1 169 ? 51.681 48.083 2.242 1.00 49.03 169 ARG A O 1
ATOM 1368 N N . LEU A 1 170 ? 50.040 47.301 0.908 1.00 45.06 170 LEU A N 1
ATOM 1369 C CA . LEU A 1 170 ? 50.900 46.884 -0.206 1.00 45.06 170 LEU A CA 1
ATOM 1370 C C . LEU A 1 170 ? 50.914 47.994 -1.272 1.00 45.06 170 LEU A C 1
ATOM 1372 O O . LEU A 1 170 ? 49.872 48.544 -1.616 1.00 45.06 170 LEU A O 1
ATOM 1376 N N . ARG A 1 171 ? 52.111 48.359 -1.729 1.00 45.06 171 ARG A N 1
ATOM 1377 C CA . ARG A 1 171 ? 52.406 49.489 -2.620 1.00 45.06 171 ARG A CA 1
ATOM 1378 C C . ARG A 1 171 ? 52.369 49.013 -4.078 1.00 45.06 171 ARG A C 1
ATOM 1380 O O . ARG A 1 171 ? 53.015 48.017 -4.390 1.00 45.06 171 ARG A O 1
ATOM 1387 N N . GLU A 1 172 ? 51.638 49.720 -4.937 1.00 41.44 172 GLU A N 1
ATOM 1388 C CA . GLU A 1 172 ? 51.591 49.489 -6.389 1.00 41.44 172 GLU A CA 1
ATOM 1389 C C . GLU A 1 172 ? 52.955 49.778 -7.036 1.00 41.44 172 GLU A C 1
ATOM 1391 O O . GLU A 1 172 ? 53.600 50.787 -6.731 1.00 41.44 172 GLU A O 1
ATOM 13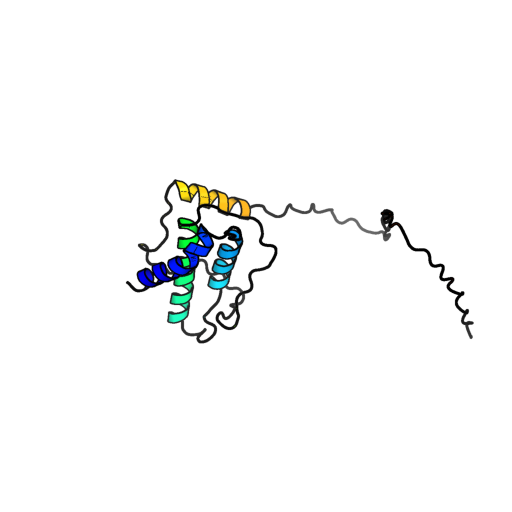96 N N . GLY A 1 173 ? 53.391 48.871 -7.910 1.00 48.16 173 GLY A N 1
ATOM 1397 C CA . GLY A 1 173 ? 54.537 49.040 -8.797 1.00 48.16 173 GLY A CA 1
ATOM 1398 C C . GLY A 1 173 ? 54.054 49.150 -10.241 1.00 48.16 173 GLY A C 1
ATOM 1399 O O . GLY A 1 173 ? 53.200 48.368 -10.657 1.00 48.16 173 GLY A O 1
ATOM 1400 N N . ILE A 1 174 ? 54.590 50.148 -10.945 1.00 39.78 174 ILE A N 1
ATOM 1401 C CA . ILE A 1 174 ? 54.515 50.350 -12.401 1.00 39.78 174 ILE A CA 1
ATOM 1402 C C . ILE A 1 174 ? 55.523 49.419 -13.076 1.00 39.78 174 ILE A C 1
ATOM 1404 O O . ILE A 1 174 ? 56.646 49.309 -12.528 1.00 39.78 174 ILE A O 1
#

pLDDT: mean 75.83, std 22.11, range [33.69, 98.38]

Radius of gyration: 28.24 Å; chains: 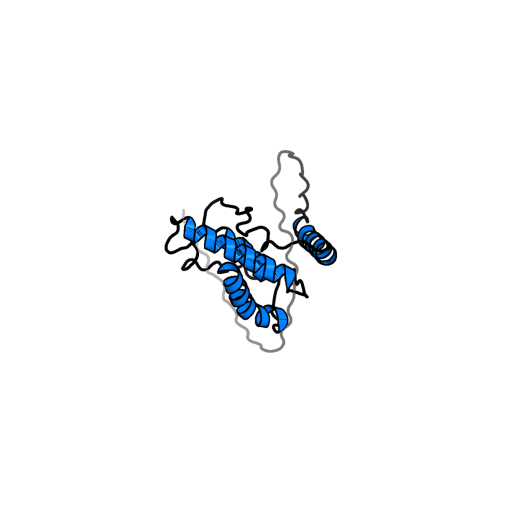1; bounding box: 76×67×53 Å

Sequence (174 aa):
QELTKAKQCLWFILEPLVTKSDYFSYGFYKTLIERMKNHKDAVRPDDDCINYKLWALCDLASGLLLTRTTNYDLKDFPTDTRIPTMYFSPQHDFVNTRVFLPPELQYQPNKKTSITLSMLNSDKQKKPKPKKPEGCGPLGTDVQPSEASDTKIQLPGLEEEVDEPPAKRLREGI

Organism: Anoplophora glabripennis (NCBI:txid217634)

Foldseek 3Di:
DVVVVLLVVLCVVCVCLQPVDPPRALQQVLQLLQQQLQWAFLVCRPDVVRNLVSNQSSQSNNLCSLPVHPDHRNDDDPDDRDDPNNTTHHDPPGRDPDHSDDPVSHRDDDPVSVVVVVVVVVVVPPPDDDDDDDDDDDDDDDDDDDDDDDPDDDDDDDDDDDDDDDDDDDDDDD